Protein AF-A0A4Q3BNH8-F1 (afdb_monomer_lite)

Foldseek 3Di:
DADEAAEDEWDAADCVQVVVCVVPPVVRHGDACVVCVVVCPGHAYEYEFPGQDVVSVVVVLVRCVVDVRHQAYAEHDPPPDPCVVVVCVVCVVVVRHPYYDDDD

Sequence (104 aa):
MTIIDSHVHFWKYNAMRDAWMNPMPVLKKDYLPYELQDIITKGGCVAIQADQSEEETIFLLQLAGTFSFIKGIVGWVDLRADNIEERLAYYSGQKIIKGWRHIV

Radius of gyration: 14.37 Å; chains: 1; bounding box: 37×38×35 Å

pLDDT: mean 93.9, std 6.05, range [65.5, 98.75]

Secondary structure (DSSP, 8-state):
--EEEEEE--B---TTTTGGGTT-GGGSS-B-THHHHTT-SSEEEEEE-SSSSHHHHHHHHHHHHH-TTEEEEEE---TTSTTHHHHHHHHTT-TTEEEE----

Structure (mmCIF, N/CA/C/O backbone):
data_AF-A0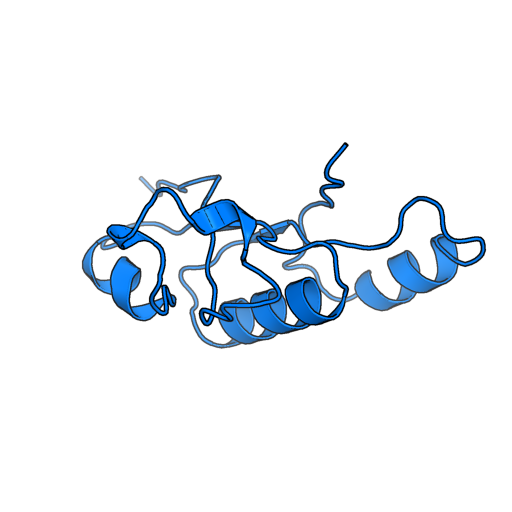A4Q3BNH8-F1
#
_entry.id   AF-A0A4Q3BNH8-F1
#
loop_
_atom_site.group_PDB
_atom_site.id
_atom_site.type_symbol
_atom_site.label_atom_id
_atom_site.label_alt_id
_atom_site.label_comp_id
_atom_site.label_asym_id
_atom_site.label_entity_id
_atom_site.label_seq_id
_atom_site.pdbx_PDB_ins_code
_atom_site.Cartn_x
_atom_site.Cartn_y
_atom_site.Cartn_z
_atom_site.occupancy
_atom_site.B_iso_or_equiv
_atom_site.auth_seq_id
_atom_site.auth_comp_id
_atom_site.auth_asym_id
_atom_site.auth_atom_id
_atom_site.pdbx_PDB_model_num
ATOM 1 N N . MET A 1 1 ? -22.199 0.953 11.372 1.00 65.50 1 MET A N 1
ATOM 2 C CA . MET A 1 1 ? -21.856 0.937 9.937 1.00 65.50 1 MET A CA 1
ATOM 3 C C . MET A 1 1 ? -20.345 1.005 9.830 1.00 65.50 1 MET A C 1
ATOM 5 O O . MET A 1 1 ? -19.756 1.815 10.536 1.00 65.50 1 MET A O 1
ATOM 9 N N . THR A 1 2 ? -19.730 0.126 9.046 1.00 85.88 2 THR A N 1
ATOM 10 C CA . THR A 1 2 ? -18.278 0.136 8.810 1.00 85.88 2 THR A CA 1
ATOM 11 C C . THR A 1 2 ? -18.009 1.007 7.590 1.00 85.88 2 THR A C 1
ATOM 13 O O . THR A 1 2 ? -18.588 0.747 6.540 1.00 85.88 2 THR A O 1
ATOM 16 N N . ILE A 1 3 ? -17.176 2.038 7.733 1.00 92.50 3 ILE A N 1
ATOM 17 C CA . ILE A 1 3 ? -16.774 2.929 6.636 1.00 92.50 3 ILE A CA 1
ATOM 18 C C . ILE A 1 3 ? -15.335 2.580 6.255 1.00 92.50 3 ILE A C 1
ATOM 20 O O . ILE A 1 3 ? -14.503 2.365 7.138 1.00 92.50 3 ILE A O 1
ATOM 24 N N . ILE A 1 4 ? -15.058 2.479 4.956 1.00 95.31 4 ILE A N 1
ATOM 25 C CA . ILE A 1 4 ? -13.716 2.225 4.430 1.00 95.31 4 ILE A CA 1
ATOM 26 C C . ILE A 1 4 ? -13.281 3.437 3.617 1.00 95.31 4 ILE A C 1
ATOM 28 O O . ILE A 1 4 ? -13.946 3.780 2.642 1.00 95.31 4 ILE A O 1
ATOM 32 N N . ASP A 1 5 ? -12.165 4.051 4.004 1.00 95.94 5 ASP A N 1
ATOM 33 C CA . ASP A 1 5 ? -11.452 4.978 3.128 1.00 95.94 5 ASP A CA 1
ATOM 34 C C . ASP A 1 5 ? -10.729 4.161 2.052 1.00 95.94 5 ASP A C 1
ATOM 36 O O . ASP A 1 5 ? -9.807 3.395 2.337 1.00 95.94 5 ASP A O 1
ATOM 40 N N . SER A 1 6 ? -11.190 4.255 0.811 1.00 96.88 6 SER A N 1
ATOM 41 C CA . SER A 1 6 ? -10.690 3.416 -0.274 1.00 96.88 6 SER A CA 1
ATOM 42 C C . SER A 1 6 ? -9.331 3.849 -0.822 1.00 96.88 6 SER A C 1
ATOM 44 O O . SER A 1 6 ? -8.811 3.149 -1.691 1.00 96.88 6 SER A O 1
ATOM 46 N N . HIS A 1 7 ? -8.768 4.984 -0.387 1.00 97.62 7 HIS A N 1
ATOM 47 C CA . HIS A 1 7 ? -7.544 5.514 -0.987 1.00 97.62 7 HIS A CA 1
ATOM 48 C C . HIS A 1 7 ? -6.689 6.294 0.016 1.00 97.62 7 HIS A C 1
ATOM 50 O O . HIS A 1 7 ? -6.787 7.512 0.135 1.00 97.62 7 HIS A O 1
ATOM 56 N N . VAL A 1 8 ? -5.759 5.593 0.663 1.00 97.06 8 VAL A N 1
ATOM 57 C CA . VAL A 1 8 ? -4.768 6.189 1.572 1.00 97.06 8 VAL A CA 1
ATOM 58 C C . VAL A 1 8 ? -3.356 5.833 1.117 1.00 97.06 8 VAL A C 1
ATOM 60 O O . VAL A 1 8 ? -3.113 4.724 0.654 1.00 97.06 8 VAL A O 1
ATOM 63 N N . HIS A 1 9 ? -2.410 6.754 1.275 1.00 96.88 9 HIS A N 1
ATOM 64 C CA . HIS A 1 9 ? -0.987 6.524 1.030 1.00 96.88 9 HIS A CA 1
ATOM 65 C C . HIS A 1 9 ? -0.206 6.588 2.348 1.00 96.88 9 HIS A C 1
ATOM 67 O O . HIS A 1 9 ? -0.540 7.384 3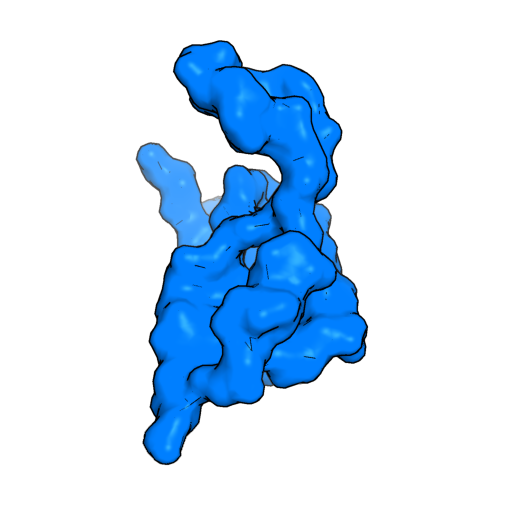.225 1.00 96.88 9 HIS A O 1
ATOM 73 N N . PHE A 1 10 ? 0.851 5.784 2.462 1.00 97.19 10 PHE A N 1
ATOM 74 C CA . PHE A 1 10 ? 1.825 5.846 3.552 1.00 97.19 10 PHE A CA 1
ATOM 75 C C . PHE A 1 10 ? 3.224 5.899 2.956 1.00 97.19 10 PHE A C 1
ATOM 77 O O . PHE A 1 10 ? 3.469 5.279 1.927 1.00 97.19 10 PHE A O 1
ATOM 84 N N . TRP A 1 11 ? 4.146 6.609 3.596 1.00 96.81 11 TRP A N 1
ATOM 85 C CA . TRP A 1 11 ? 5.536 6.659 3.159 1.00 96.81 11 TRP A CA 1
ATOM 86 C C . TRP A 1 11 ? 6.469 7.030 4.308 1.00 96.81 11 TRP A C 1
ATOM 88 O O . TRP A 1 11 ? 6.110 7.767 5.228 1.00 96.81 11 TRP A O 1
ATOM 98 N N . LYS A 1 12 ? 7.706 6.540 4.215 1.00 94.94 12 LYS A N 1
ATOM 99 C CA . LYS A 1 12 ? 8.861 7.142 4.889 1.00 94.94 12 LYS A CA 1
ATOM 100 C C . LYS A 1 12 ? 9.537 8.065 3.897 1.00 94.94 12 LYS A C 1
ATOM 102 O O . LYS A 1 12 ? 9.932 7.589 2.832 1.00 94.94 12 LYS A O 1
ATOM 107 N N . TYR A 1 13 ? 9.611 9.352 4.198 1.00 94.19 13 TYR A N 1
ATOM 108 C CA . TYR A 1 13 ? 10.041 10.354 3.235 1.00 94.19 13 TYR A CA 1
ATOM 109 C C . TYR A 1 13 ? 11.501 10.144 2.828 1.00 94.19 13 TYR A C 1
ATOM 111 O O . TYR A 1 13 ? 12.398 10.015 3.663 1.00 94.19 13 TYR A O 1
ATOM 119 N N . ASN A 1 14 ? 11.742 10.145 1.521 1.00 93.44 14 ASN A N 1
ATOM 120 C CA . ASN A 1 14 ? 13.067 10.096 0.931 1.00 93.44 14 ASN A CA 1
ATOM 121 C C . ASN A 1 14 ? 13.176 11.195 -0.128 1.00 93.44 14 ASN A C 1
ATOM 123 O O . ASN A 1 14 ? 12.515 11.141 -1.158 1.00 93.44 14 ASN A O 1
ATOM 127 N N . ALA A 1 15 ? 14.054 12.174 0.094 1.00 88.75 15 ALA A N 1
ATOM 128 C CA . ALA A 1 15 ? 14.154 13.350 -0.771 1.00 88.75 15 ALA A CA 1
ATOM 129 C C . ALA A 1 15 ? 14.522 13.043 -2.238 1.00 88.75 15 ALA A C 1
ATOM 131 O O . ALA A 1 15 ? 14.209 13.849 -3.111 1.00 88.75 15 ALA A O 1
ATOM 132 N N . MET A 1 16 ? 15.186 11.912 -2.516 1.00 87.62 16 MET A N 1
ATOM 133 C CA . MET A 1 16 ? 15.535 11.505 -3.881 1.00 87.62 16 MET A CA 1
ATOM 134 C C . MET A 1 16 ? 14.381 10.771 -4.566 1.00 87.62 16 MET A C 1
ATOM 136 O O . MET A 1 16 ? 14.003 11.143 -5.674 1.00 87.62 16 MET A O 1
ATOM 140 N N . ARG A 1 17 ? 13.806 9.755 -3.908 1.00 87.56 17 ARG A N 1
ATOM 141 C CA . ARG A 1 17 ? 12.664 8.988 -4.438 1.00 87.56 17 ARG A CA 1
ATOM 142 C C . ARG A 1 17 ? 11.420 9.870 -4.587 1.00 87.56 17 ARG A C 1
ATOM 144 O O . ARG A 1 17 ? 10.739 9.831 -5.605 1.00 87.56 17 ARG A O 1
ATOM 151 N N . ASP A 1 18 ? 11.173 10.729 -3.602 1.00 86.81 18 ASP A N 1
ATOM 152 C CA . ASP A 1 18 ? 9.966 11.552 -3.496 1.00 86.81 18 ASP A CA 1
ATOM 153 C C . ASP A 1 18 ? 10.178 12.968 -4.055 1.00 86.81 18 ASP A C 1
ATOM 155 O O . ASP A 1 18 ? 9.535 13.929 -3.627 1.00 86.81 18 ASP A O 1
ATOM 159 N N . ALA A 1 19 ? 11.083 13.125 -5.029 1.00 84.06 19 ALA A N 1
ATOM 160 C CA . ALA A 1 19 ? 11.418 14.423 -5.619 1.00 84.06 19 ALA A CA 1
ATOM 161 C C . ALA A 1 19 ? 10.192 15.161 -6.200 1.00 84.06 19 ALA A C 1
ATOM 163 O O . ALA A 1 19 ? 10.174 16.393 -6.255 1.00 84.06 19 ALA A O 1
ATOM 164 N N . TRP A 1 20 ? 9.133 14.432 -6.568 1.00 80.81 20 TRP A N 1
ATOM 165 C CA . TRP A 1 20 ? 7.846 14.980 -7.010 1.00 80.81 20 TRP A CA 1
ATOM 166 C C . TRP A 1 20 ? 7.116 15.798 -5.925 1.00 80.81 20 TRP A C 1
ATOM 168 O O . TRP A 1 20 ? 6.320 16.678 -6.252 1.00 80.81 20 TRP A O 1
ATOM 178 N N . MET A 1 21 ? 7.418 15.585 -4.638 1.00 85.75 21 MET A N 1
ATOM 179 C CA . MET A 1 21 ? 6.851 16.342 -3.512 1.00 85.75 21 MET A CA 1
ATOM 180 C C . MET A 1 21 ? 7.476 17.736 -3.348 1.00 85.75 21 MET A C 1
ATOM 182 O O . MET A 1 21 ? 7.148 18.461 -2.404 1.00 85.75 21 MET A O 1
ATOM 186 N N . ASN A 1 22 ? 8.395 18.144 -4.233 1.00 79.69 22 ASN A N 1
ATOM 187 C CA . ASN A 1 22 ? 9.152 19.380 -4.060 1.00 79.69 22 ASN A CA 1
ATOM 188 C C . ASN A 1 22 ? 8.319 20.653 -3.816 1.00 79.69 22 ASN A C 1
ATOM 190 O O . ASN A 1 22 ? 8.706 21.402 -2.910 1.00 79.69 22 ASN A O 1
ATOM 194 N N . PRO A 1 23 ? 7.191 20.897 -4.515 1.00 87.06 23 PRO A N 1
ATOM 195 C CA . PRO A 1 23 ? 6.365 22.077 -4.266 1.00 87.06 23 PRO A CA 1
ATOM 196 C C . PRO A 1 23 ? 5.455 21.955 -3.029 1.00 87.06 23 PRO A C 1
ATOM 198 O O . PRO A 1 23 ? 4.716 22.889 -2.736 1.00 87.06 23 PRO A O 1
ATOM 201 N N . MET A 1 24 ? 5.484 20.836 -2.290 1.00 90.81 24 MET A N 1
ATOM 202 C CA . MET A 1 24 ? 4.536 20.524 -1.210 1.00 90.81 24 MET A CA 1
ATOM 203 C C . MET A 1 24 ? 5.255 20.214 0.118 1.00 90.81 24 MET A C 1
ATOM 205 O O . MET A 1 24 ? 5.364 19.050 0.506 1.00 90.81 24 MET A O 1
ATOM 209 N N . PRO A 1 25 ? 5.731 21.233 0.865 1.00 88.81 25 PRO A N 1
ATOM 210 C CA . PRO A 1 25 ? 6.504 21.037 2.097 1.00 88.81 25 PRO A CA 1
ATOM 211 C C . PRO A 1 25 ? 5.814 20.165 3.152 1.00 88.81 25 PRO A C 1
ATOM 213 O O . PRO A 1 25 ? 6.483 19.409 3.848 1.00 88.81 25 PRO A O 1
ATOM 216 N N . VAL A 1 26 ? 4.481 20.226 3.241 1.00 93.62 26 VAL A N 1
ATOM 217 C CA . VAL A 1 26 ? 3.690 19.439 4.201 1.00 93.62 26 VAL A CA 1
ATOM 218 C C . VAL A 1 26 ? 3.836 17.925 4.004 1.00 93.62 26 VAL A C 1
ATOM 220 O O . VAL A 1 26 ? 3.682 17.171 4.961 1.00 93.62 26 VAL A O 1
ATOM 223 N N . LEU A 1 27 ? 4.165 17.474 2.788 1.00 92.75 27 LEU A N 1
ATOM 224 C CA . LEU A 1 27 ? 4.325 16.057 2.455 1.00 92.75 27 LEU A CA 1
ATOM 225 C C . LEU A 1 27 ? 5.745 15.532 2.728 1.00 92.75 27 LEU A C 1
ATOM 227 O O . LEU A 1 27 ? 5.944 14.321 2.781 1.00 92.75 27 LEU A O 1
ATOM 231 N N . LYS A 1 28 ? 6.724 16.421 2.959 1.00 92.81 28 LYS A N 1
ATOM 232 C CA . LYS A 1 28 ? 8.154 16.091 3.128 1.00 92.81 28 LYS A CA 1
ATOM 233 C C . LYS A 1 28 ? 8.502 15.567 4.528 1.00 92.81 28 LYS A C 1
ATOM 235 O O . LYS A 1 28 ? 9.452 16.026 5.160 1.00 92.81 28 LYS A O 1
ATOM 240 N N . LYS A 1 29 ? 7.700 14.637 5.035 1.00 94.19 29 LYS A N 1
ATOM 241 C CA . LYS A 1 29 ? 7.901 13.928 6.303 1.00 94.19 29 LYS A CA 1
ATOM 242 C C . LYS A 1 29 ? 7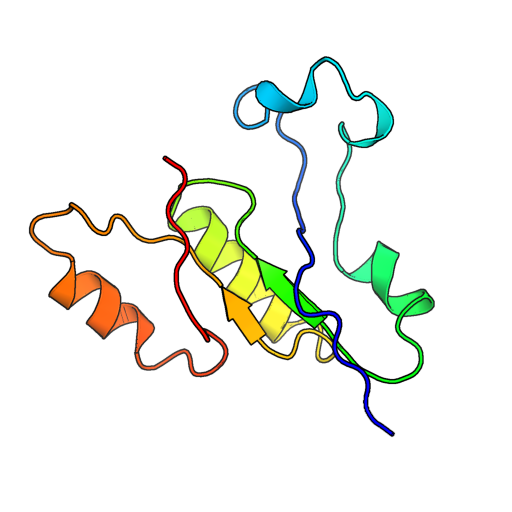.285 12.539 6.210 1.00 94.19 29 LYS A C 1
ATOM 244 O O . LYS A 1 29 ? 6.551 12.253 5.267 1.00 94.19 29 LYS A O 1
ATOM 249 N N . ASP A 1 30 ? 7.557 11.705 7.199 1.00 95.94 30 ASP A N 1
ATOM 250 C CA . ASP A 1 30 ? 6.940 10.389 7.294 1.00 95.94 30 ASP A CA 1
ATOM 251 C C . ASP A 1 30 ? 5.438 10.525 7.562 1.00 95.94 30 ASP A C 1
ATOM 253 O O . ASP A 1 30 ? 5.015 11.250 8.467 1.00 95.94 30 ASP A O 1
ATOM 257 N N . TYR A 1 31 ? 4.647 9.796 6.781 1.00 95.81 31 TYR A N 1
ATOM 258 C CA . TYR A 1 31 ? 3.228 9.577 7.026 1.00 95.81 31 TYR A CA 1
ATOM 259 C C . TYR A 1 31 ? 3.008 8.078 7.146 1.00 95.81 31 TYR A C 1
ATOM 261 O O . TYR A 1 31 ? 3.088 7.328 6.173 1.00 95.81 31 TYR A O 1
ATOM 269 N N . LEU A 1 32 ? 2.762 7.637 8.373 1.00 96.38 32 LEU A N 1
ATOM 270 C CA . LEU A 1 32 ? 2.655 6.234 8.744 1.00 96.38 32 LEU A CA 1
ATOM 271 C C . LEU A 1 32 ? 1.301 5.974 9.419 1.00 96.38 32 LEU A C 1
ATOM 273 O O . LEU A 1 32 ? 0.647 6.920 9.858 1.00 96.38 32 LEU A O 1
ATOM 277 N N . PRO A 1 33 ? 0.865 4.706 9.533 1.00 96.19 33 PRO A N 1
ATOM 278 C CA . PRO A 1 33 ? -0.478 4.374 10.012 1.00 96.19 33 PRO A CA 1
ATOM 279 C C . PRO A 1 33 ? -0.873 4.977 11.366 1.00 96.19 33 PRO A C 1
ATOM 281 O O . PRO A 1 33 ? -2.050 5.263 11.569 1.00 96.19 33 PRO A O 1
ATOM 284 N N . TYR A 1 34 ? 0.076 5.221 12.273 1.00 93.06 34 TYR A N 1
ATOM 285 C CA . TYR A 1 34 ? -0.216 5.841 13.570 1.00 93.06 34 TYR A CA 1
ATOM 286 C C . TYR A 1 34 ? -0.773 7.270 13.447 1.00 93.06 34 TYR A C 1
ATOM 288 O O . TYR A 1 34 ? -1.604 7.649 14.261 1.00 93.06 34 TYR A O 1
ATOM 296 N N . GLU A 1 35 ? -0.415 8.028 12.401 1.00 91.12 35 GLU A N 1
ATOM 297 C CA . GLU A 1 35 ? -0.969 9.372 12.150 1.00 91.12 35 GLU A CA 1
ATOM 298 C C . GLU A 1 35 ? -2.472 9.318 11.814 1.00 91.12 35 GLU A C 1
ATOM 300 O O . GLU A 1 35 ? -3.193 10.299 11.976 1.00 91.12 35 GLU A O 1
ATOM 305 N N . LEU A 1 36 ? -2.949 8.171 11.318 1.00 89.62 36 LEU A N 1
ATOM 306 C CA . LEU A 1 36 ? -4.334 7.961 10.892 1.00 89.62 36 LEU A CA 1
ATOM 307 C C . LEU A 1 36 ? -5.151 7.161 11.914 1.00 89.62 36 LEU A C 1
ATOM 309 O O . LEU A 1 36 ? -6.381 7.216 11.903 1.00 89.62 36 LEU A O 1
ATOM 313 N N . GLN A 1 37 ? -4.479 6.412 12.789 1.00 85.56 37 GLN A N 1
ATOM 314 C CA . GLN A 1 37 ? -5.103 5.503 13.748 1.00 85.56 37 GLN A CA 1
ATOM 315 C C . GLN A 1 37 ? -6.081 6.227 14.682 1.00 85.56 37 GLN A C 1
ATOM 317 O O . GLN A 1 37 ? -7.166 5.710 14.940 1.00 85.56 37 GLN A O 1
ATOM 322 N N . ASP A 1 38 ? -5.738 7.440 15.115 1.00 83.25 38 ASP A N 1
ATOM 323 C CA . ASP A 1 38 ? -6.595 8.250 15.990 1.00 83.25 38 ASP A CA 1
ATOM 324 C C . ASP A 1 38 ? -7.796 8.861 15.246 1.00 83.25 38 ASP A C 1
ATOM 326 O O . ASP A 1 38 ? -8.817 9.191 15.850 1.00 83.25 38 ASP A O 1
ATOM 330 N N . ILE A 1 39 ? -7.703 8.977 13.918 1.00 85.12 39 ILE A N 1
ATOM 331 C CA . ILE A 1 39 ? -8.756 9.525 13.054 1.00 85.12 39 ILE A CA 1
ATOM 332 C C . ILE A 1 39 ? -9.761 8.421 12.685 1.00 85.12 39 ILE A C 1
ATOM 334 O O . ILE A 1 39 ? -10.979 8.635 12.716 1.00 85.12 39 ILE A O 1
ATOM 338 N N . ILE A 1 40 ? -9.276 7.210 12.385 1.00 83.81 40 ILE A N 1
ATOM 339 C CA . ILE A 1 40 ? -10.114 6.047 12.055 1.00 83.81 40 ILE A CA 1
ATOM 340 C C . ILE A 1 40 ? -10.600 5.379 13.346 1.00 83.81 40 ILE A C 1
ATOM 342 O O . ILE A 1 40 ? -10.136 4.325 13.769 1.00 83.81 40 ILE A O 1
ATOM 346 N N . THR A 1 41 ? -11.610 5.986 13.964 1.00 76.94 41 THR A N 1
ATOM 347 C CA . THR A 1 41 ? -12.230 5.456 15.192 1.00 76.94 41 THR A CA 1
ATOM 348 C C . THR A 1 41 ? -13.187 4.287 14.931 1.00 76.94 41 THR A C 1
ATOM 350 O O . THR A 1 41 ? -13.373 3.422 15.788 1.00 76.94 41 THR A O 1
ATOM 353 N N . LYS A 1 42 ? -13.817 4.239 13.747 1.00 83.06 42 LYS A N 1
ATOM 354 C CA . LYS A 1 42 ? -14.748 3.178 13.324 1.00 83.06 42 LYS A CA 1
ATOM 355 C C . LYS A 1 42 ? -14.596 2.905 11.828 1.00 83.06 42 LYS A C 1
ATOM 357 O O . LYS A 1 42 ? -15.190 3.608 11.016 1.00 83.06 42 LYS A O 1
ATOM 362 N N . GLY A 1 43 ? -13.844 1.869 11.457 1.00 91.31 43 GLY A N 1
ATOM 363 C CA . GLY A 1 43 ? -13.682 1.505 10.051 1.00 91.31 43 GLY A CA 1
ATOM 364 C C . GLY A 1 43 ? -12.306 0.964 9.698 1.00 91.31 43 GLY A C 1
ATOM 365 O O . GLY A 1 43 ? -11.721 0.170 10.438 1.00 91.31 43 GLY A O 1
ATOM 366 N N . GLY A 1 44 ? -11.827 1.378 8.533 1.00 95.62 44 GLY A N 1
ATOM 367 C CA . GLY A 1 44 ? -10.505 1.045 8.035 1.00 95.62 44 GLY A CA 1
ATOM 368 C C . GLY A 1 44 ? -10.176 1.781 6.746 1.00 95.62 44 GLY A C 1
ATOM 369 O O . GLY A 1 44 ? -10.955 2.616 6.288 1.00 95.62 44 GLY A O 1
ATOM 370 N N . CYS A 1 45 ? -9.042 1.443 6.148 1.00 97.00 45 CYS A N 1
ATOM 371 C CA . CYS A 1 45 ? -8.643 1.991 4.860 1.00 97.00 45 CYS A CA 1
ATOM 372 C C . CYS A 1 45 ? -8.087 0.929 3.909 1.00 97.00 45 CYS A C 1
ATOM 374 O O . CYS A 1 45 ? -7.786 -0.201 4.310 1.00 97.00 45 CYS A O 1
ATOM 376 N N . VAL A 1 46 ? -7.946 1.313 2.645 1.00 98.38 46 VAL A N 1
ATOM 377 C CA . VAL A 1 46 ? -7.136 0.612 1.651 1.00 98.38 46 VAL A CA 1
ATOM 378 C C . VAL A 1 46 ? -5.875 1.436 1.400 1.00 98.38 46 VAL A C 1
ATOM 380 O O . VAL A 1 46 ? -5.960 2.597 0.997 1.00 98.38 46 VAL A O 1
ATOM 383 N N . ALA A 1 47 ? -4.710 0.837 1.647 1.00 98.44 47 ALA A N 1
ATOM 384 C CA . ALA A 1 47 ? -3.424 1.486 1.412 1.00 98.44 47 ALA A CA 1
ATOM 385 C C . ALA A 1 47 ? -2.981 1.284 -0.044 1.00 98.44 47 ALA A C 1
ATOM 387 O O . ALA A 1 47 ? -2.917 0.158 -0.530 1.00 98.44 47 ALA A O 1
ATOM 388 N N . ILE A 1 48 ? -2.681 2.363 -0.751 1.00 98.50 48 ILE A N 1
ATOM 389 C CA . ILE A 1 48 ? -2.308 2.365 -2.165 1.00 98.50 48 ILE A CA 1
ATOM 390 C C . ILE A 1 48 ? -0.823 2.712 -2.271 1.00 98.50 48 ILE A C 1
ATOM 392 O O . ILE A 1 48 ? -0.369 3.614 -1.564 1.00 98.50 48 ILE A O 1
ATOM 396 N N . GLN A 1 49 ? -0.086 2.054 -3.173 1.00 97.12 49 GLN A N 1
ATOM 397 C CA . GLN A 1 49 ? 1.324 2.362 -3.455 1.00 97.12 49 GLN A CA 1
ATOM 398 C C . GLN A 1 49 ? 1.557 3.875 -3.582 1.00 97.12 49 GLN A C 1
ATOM 400 O O . GLN A 1 49 ? 0.736 4.574 -4.190 1.00 97.12 49 GLN A O 1
ATOM 405 N N . ALA A 1 50 ? 2.670 4.389 -3.069 1.00 95.06 50 ALA A N 1
ATOM 406 C CA . ALA A 1 50 ? 3.151 5.759 -3.287 1.00 95.06 50 ALA A CA 1
ATOM 407 C C . ALA A 1 50 ? 4.383 5.820 -4.214 1.00 95.06 50 ALA A C 1
ATOM 409 O O . ALA A 1 50 ? 4.698 6.886 -4.736 1.00 95.06 50 ALA A O 1
ATOM 410 N N . ASP A 1 51 ? 5.018 4.675 -4.466 1.00 92.88 51 ASP A N 1
ATOM 411 C CA . ASP A 1 51 ? 6.213 4.502 -5.296 1.00 92.88 51 ASP A CA 1
ATOM 412 C C . ASP A 1 51 ? 6.049 3.322 -6.275 1.00 92.88 51 ASP A C 1
ATOM 414 O O . ASP A 1 51 ? 5.194 2.457 -6.073 1.00 92.88 51 ASP A O 1
ATOM 418 N N . GLN A 1 52 ? 6.845 3.309 -7.349 1.00 93.56 52 GLN A N 1
ATOM 419 C CA . GLN A 1 52 ? 6.798 2.309 -8.424 1.00 93.56 52 GLN A CA 1
ATOM 420 C C . GLN A 1 52 ? 7.831 1.197 -8.217 1.00 93.56 52 GLN A C 1
ATOM 422 O O . GLN A 1 52 ? 8.724 0.998 -9.042 1.00 93.56 52 GLN A O 1
ATOM 427 N N . SER A 1 53 ? 7.734 0.506 -7.085 1.00 95.25 53 SER A N 1
ATOM 428 C CA . SER A 1 53 ? 8.683 -0.531 -6.691 1.00 95.25 53 SER A CA 1
ATOM 429 C C . SER A 1 53 ? 7.989 -1.684 -5.968 1.00 95.25 53 SER A C 1
ATOM 431 O O . SER A 1 53 ? 6.927 -1.520 -5.362 1.00 95.25 53 SER A O 1
ATOM 433 N N . GLU A 1 54 ? 8.571 -2.882 -6.020 1.00 97.06 54 GLU A N 1
ATOM 434 C CA . GLU A 1 54 ? 8.061 -3.999 -5.217 1.00 97.06 54 GLU A CA 1
ATOM 435 C C . GLU A 1 54 ? 8.372 -3.806 -3.724 1.00 97.06 54 GLU A C 1
ATOM 437 O O . GLU A 1 54 ? 7.632 -4.292 -2.864 1.00 97.06 54 GLU A O 1
ATOM 442 N N . GLU A 1 55 ? 9.411 -3.032 -3.404 1.00 97.19 55 GLU A N 1
ATOM 443 C CA . GLU A 1 55 ? 9.725 -2.572 -2.055 1.00 97.19 55 GLU A CA 1
ATOM 444 C C . GLU A 1 55 ? 8.542 -1.823 -1.428 1.00 97.19 55 GLU A C 1
ATOM 446 O O . GLU A 1 55 ? 8.239 -2.039 -0.253 1.00 97.19 55 GLU A O 1
ATOM 451 N N . GLU A 1 56 ? 7.822 -1.013 -2.209 1.00 97.31 56 GLU A N 1
ATOM 452 C CA . GLU A 1 56 ? 6.592 -0.349 -1.769 1.00 97.31 56 GLU A CA 1
ATOM 453 C C . GLU A 1 56 ? 5.477 -1.360 -1.457 1.00 97.31 56 GLU A C 1
ATOM 455 O O . GLU A 1 56 ? 4.827 -1.277 -0.413 1.00 97.31 56 GLU A O 1
ATOM 460 N N . THR A 1 57 ? 5.283 -2.380 -2.300 1.00 98.38 57 THR A N 1
ATOM 461 C CA . THR A 1 57 ? 4.321 -3.464 -2.021 1.00 98.38 57 THR A CA 1
ATOM 462 C C . THR A 1 57 ? 4.664 -4.198 -0.727 1.00 98.38 57 THR A C 1
ATOM 464 O O . THR A 1 57 ? 3.783 -4.449 0.100 1.00 98.38 57 THR A O 1
ATOM 467 N N . ILE A 1 58 ? 5.942 -4.524 -0.521 1.00 98.25 58 ILE A N 1
ATOM 468 C CA . ILE A 1 58 ? 6.432 -5.191 0.692 1.00 98.25 58 ILE A CA 1
ATOM 469 C C . ILE A 1 58 ? 6.217 -4.299 1.920 1.00 98.25 58 ILE A C 1
ATOM 471 O O . ILE A 1 58 ? 5.752 -4.781 2.956 1.00 98.25 58 ILE A O 1
ATOM 475 N N . PHE A 1 59 ? 6.496 -3.002 1.803 1.00 98.38 59 PHE A N 1
ATOM 476 C CA . PHE A 1 59 ? 6.259 -2.029 2.863 1.00 98.38 59 PHE A CA 1
ATOM 477 C C . PHE A 1 59 ? 4.777 -1.972 3.262 1.00 98.38 59 PHE A C 1
ATOM 479 O O . PHE A 1 59 ? 4.452 -2.115 4.443 1.00 98.38 59 PHE A O 1
ATOM 486 N N . LEU A 1 60 ? 3.857 -1.862 2.298 1.00 98.62 60 LEU A N 1
ATOM 487 C CA . LEU A 1 60 ? 2.419 -1.851 2.584 1.00 98.62 60 LEU A CA 1
ATOM 488 C C . LEU A 1 60 ? 1.920 -3.174 3.185 1.00 98.62 60 LEU A C 1
ATOM 490 O O . LEU A 1 60 ? 1.064 -3.153 4.073 1.00 98.62 60 LEU A O 1
ATOM 494 N N . LEU A 1 61 ? 2.471 -4.320 2.765 1.00 98.62 61 LEU A N 1
ATOM 495 C CA . LEU A 1 61 ? 2.181 -5.623 3.380 1.00 98.62 61 LEU A CA 1
ATOM 496 C C . LEU A 1 61 ? 2.589 -5.657 4.859 1.00 98.62 61 LEU A C 1
ATOM 498 O O . LEU A 1 61 ? 1.809 -6.105 5.701 1.00 98.62 61 LEU A O 1
ATOM 502 N N . GLN A 1 62 ? 3.783 -5.157 5.187 1.00 98.38 62 GLN A N 1
ATOM 503 C CA . GLN A 1 62 ? 4.269 -5.080 6.570 1.00 98.38 62 GLN A CA 1
ATOM 504 C C . GLN A 1 62 ? 3.388 -4.166 7.431 1.00 98.38 62 GLN A C 1
ATOM 506 O O . GLN A 1 62 ? 3.044 -4.523 8.564 1.00 98.38 62 GLN A O 1
ATOM 511 N N . LEU A 1 63 ? 2.969 -3.017 6.887 1.00 98.25 63 LEU A N 1
ATOM 512 C CA . LEU A 1 63 ? 2.033 -2.128 7.571 1.00 98.25 63 LEU A CA 1
ATOM 513 C C . LEU A 1 63 ? 0.692 -2.823 7.811 1.00 98.25 63 LEU A C 1
ATOM 515 O O . LEU A 1 63 ? 0.200 -2.812 8.936 1.00 98.25 63 LEU A O 1
ATOM 519 N N . ALA A 1 64 ? 0.122 -3.483 6.803 1.00 98.00 64 ALA A N 1
ATOM 520 C CA . ALA A 1 64 ? -1.161 -4.168 6.948 1.00 98.00 64 ALA A CA 1
ATOM 521 C C . ALA A 1 64 ? -1.108 -5.359 7.923 1.00 98.00 64 ALA A C 1
ATOM 523 O O . ALA A 1 64 ? -2.093 -5.640 8.603 1.00 98.00 64 ALA A O 1
ATOM 524 N N 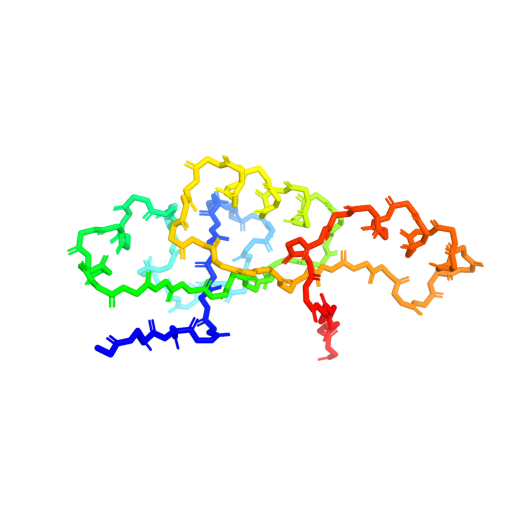. GLY A 1 65 ? 0.045 -6.028 8.041 1.00 97.62 65 GLY A N 1
ATOM 525 C CA . GLY A 1 65 ? 0.280 -7.058 9.059 1.00 97.62 65 GLY A CA 1
ATOM 526 C C . GLY A 1 65 ? 0.355 -6.510 10.490 1.00 97.62 65 GLY A C 1
ATOM 527 O O . GLY A 1 65 ? 0.077 -7.239 11.439 1.00 97.62 65 GLY A O 1
ATOM 528 N N . THR A 1 66 ? 0.693 -5.227 10.647 1.00 97.25 66 THR A N 1
ATOM 529 C CA . THR A 1 66 ? 0.843 -4.561 11.952 1.00 97.25 66 THR A CA 1
ATOM 530 C C . THR A 1 66 ? -0.423 -3.802 12.366 1.00 97.25 66 THR A C 1
ATOM 532 O O . THR A 1 66 ? -0.823 -3.828 13.529 1.00 97.25 66 THR A O 1
ATOM 535 N N . PHE A 1 67 ? -1.082 -3.134 11.418 1.00 96.38 67 PHE A N 1
ATOM 536 C CA . PHE A 1 67 ? -2.194 -2.220 11.666 1.00 96.38 67 PHE A CA 1
ATOM 537 C C . PHE A 1 67 ? -3.500 -2.792 11.119 1.00 96.38 67 PHE A C 1
ATOM 539 O O . PHE A 1 67 ? -3.831 -2.651 9.944 1.00 96.38 67 PHE A O 1
ATOM 546 N N . SER A 1 68 ? -4.295 -3.388 12.009 1.00 94.88 68 SER A N 1
ATOM 547 C CA . SER A 1 68 ? -5.528 -4.103 11.645 1.00 94.88 68 SER A CA 1
ATOM 548 C C . SER A 1 68 ? -6.613 -3.243 10.983 1.00 94.88 68 SER A C 1
ATOM 550 O O . SER A 1 68 ? -7.558 -3.796 10.413 1.00 94.88 68 SER A O 1
ATOM 552 N N . PHE A 1 69 ? -6.524 -1.909 11.051 1.00 95.62 69 PHE A N 1
ATOM 553 C CA . PHE A 1 69 ? -7.447 -1.010 10.354 1.00 95.62 69 PHE A CA 1
ATOM 554 C C . PHE A 1 69 ? -7.157 -0.916 8.847 1.00 95.62 69 PHE A C 1
ATOM 556 O O . PHE A 1 69 ? -8.036 -0.505 8.094 1.00 95.62 69 PHE A O 1
ATOM 563 N N . ILE A 1 70 ? -5.985 -1.348 8.377 1.00 97.44 70 ILE A N 1
ATOM 564 C CA . ILE A 1 70 ? -5.709 -1.495 6.947 1.00 97.44 70 ILE A CA 1
ATOM 565 C C . ILE A 1 70 ? -6.413 -2.772 6.471 1.00 97.44 70 ILE A C 1
ATOM 567 O O . ILE A 1 70 ? -6.055 -3.885 6.853 1.00 97.44 70 ILE A O 1
ATOM 571 N N . LYS A 1 71 ? -7.474 -2.617 5.675 1.00 97.31 71 LYS A N 1
ATOM 572 C CA . LYS A 1 71 ? -8.355 -3.717 5.235 1.00 97.31 71 LYS A CA 1
ATOM 573 C C . LYS A 1 71 ? -8.024 -4.246 3.843 1.00 97.31 71 LYS A C 1
ATOM 575 O O . LYS A 1 71 ? -8.552 -5.281 3.435 1.00 97.31 71 LYS A O 1
ATOM 580 N N . GLY A 1 72 ? -7.150 -3.557 3.124 1.00 98.31 72 GLY A N 1
ATOM 581 C CA . GLY A 1 72 ? -6.637 -3.988 1.836 1.00 98.31 72 GLY A CA 1
ATOM 582 C C . GLY A 1 72 ? -5.443 -3.147 1.419 1.00 98.31 72 GLY A C 1
ATOM 583 O O . GLY A 1 72 ? -5.242 -2.053 1.947 1.00 98.31 72 GLY A O 1
ATOM 584 N N . ILE A 1 73 ? -4.679 -3.654 0.458 1.00 98.75 73 ILE A N 1
ATOM 585 C CA . ILE A 1 73 ? -3.642 -2.876 -0.211 1.00 98.75 73 ILE A CA 1
ATOM 586 C C . ILE A 1 73 ? -3.787 -2.949 -1.730 1.00 98.75 73 ILE A C 1
ATOM 588 O O . ILE A 1 73 ? -4.237 -3.963 -2.271 1.00 98.75 73 ILE A O 1
ATOM 592 N N . VAL A 1 74 ? -3.374 -1.888 -2.412 1.00 98.69 74 VAL A N 1
ATOM 593 C CA . VAL A 1 74 ? -3.119 -1.872 -3.854 1.00 98.69 74 VAL A CA 1
ATOM 594 C C . VAL A 1 74 ? -1.624 -1.664 -4.038 1.00 98.69 74 VAL A C 1
ATOM 596 O O . VAL A 1 74 ? -1.115 -0.572 -3.786 1.00 98.69 74 VAL A O 1
ATOM 599 N N . GLY A 1 75 ? -0.931 -2.736 -4.415 1.00 98.25 75 GLY A N 1
ATOM 600 C CA . GLY A 1 75 ? 0.519 -2.736 -4.575 1.00 98.25 75 GLY A CA 1
ATOM 601 C C . GLY A 1 75 ? 0.968 -2.226 -5.942 1.00 98.25 75 GLY A C 1
ATOM 602 O O . GLY A 1 75 ? 0.162 -1.837 -6.795 1.00 98.25 75 GLY A O 1
ATOM 603 N N . TRP A 1 76 ? 2.274 -2.301 -6.153 1.00 98.12 76 TRP A N 1
ATOM 604 C CA . TRP A 1 76 ? 2.937 -2.147 -7.437 1.00 98.12 76 TRP A CA 1
ATOM 605 C C . TRP A 1 76 ? 3.733 -3.413 -7.786 1.00 98.12 76 TRP A C 1
ATOM 607 O O . TRP A 1 76 ? 4.377 -4.030 -6.936 1.00 98.12 76 TRP A O 1
ATOM 617 N N . VAL A 1 77 ? 3.659 -3.796 -9.053 1.00 97.19 77 VAL A N 1
ATOM 618 C CA . VAL A 1 77 ? 4.502 -4.798 -9.708 1.00 97.19 77 VAL A CA 1
ATOM 619 C C . VAL A 1 77 ? 4.725 -4.300 -11.131 1.00 97.19 77 VAL A C 1
ATOM 621 O O . VAL A 1 77 ? 3.859 -3.600 -11.676 1.00 97.19 77 VAL A O 1
ATOM 624 N N . ASP A 1 78 ? 5.855 -4.641 -11.744 1.00 96.50 78 ASP A N 1
ATOM 625 C CA . ASP A 1 78 ? 6.084 -4.286 -13.140 1.00 96.50 78 ASP A CA 1
ATOM 626 C C . ASP A 1 78 ? 5.193 -5.135 -14.056 1.00 96.50 78 ASP A C 1
ATOM 628 O O . ASP A 1 78 ? 5.533 -6.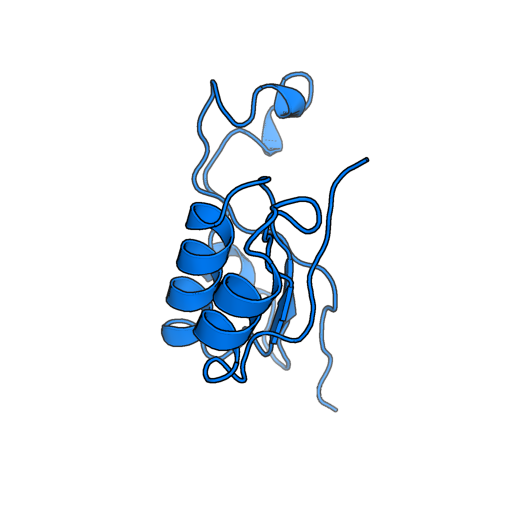249 -14.446 1.00 96.50 78 ASP A O 1
ATOM 632 N N . LEU A 1 79 ? 4.032 -4.584 -14.415 1.00 95.62 79 LEU A N 1
ATOM 633 C CA . LEU A 1 79 ? 3.074 -5.211 -15.329 1.00 95.62 79 LEU A CA 1
ATOM 634 C C . LEU A 1 79 ? 3.612 -5.384 -16.760 1.00 95.62 79 LEU A C 1
ATOM 636 O O . LEU A 1 79 ? 2.923 -5.978 -17.587 1.00 95.62 79 LEU A O 1
ATOM 640 N N . ARG A 1 80 ? 4.795 -4.840 -17.071 1.00 94.81 80 ARG A N 1
ATOM 641 C CA . ARG A 1 80 ? 5.461 -4.974 -18.373 1.00 94.81 80 ARG A CA 1
ATOM 642 C C . ARG A 1 80 ? 6.634 -5.951 -18.339 1.00 94.81 80 ARG A C 1
ATOM 644 O O . ARG A 1 80 ? 7.234 -6.172 -19.387 1.00 94.81 80 ARG A O 1
ATOM 651 N N . ALA A 1 81 ? 6.974 -6.504 -17.177 1.00 96.06 81 ALA A N 1
ATOM 652 C CA . ALA A 1 81 ? 8.071 -7.449 -17.063 1.00 96.06 81 ALA A CA 1
ATOM 653 C C . ALA A 1 81 ? 7.728 -8.782 -17.741 1.00 96.06 81 ALA A C 1
ATOM 655 O O . ALA A 1 81 ? 6.614 -9.289 -17.611 1.00 96.06 81 ALA A O 1
ATOM 656 N N . ASP A 1 82 ? 8.722 -9.393 -18.390 1.00 98.19 82 ASP A N 1
ATOM 657 C CA . ASP A 1 82 ? 8.582 -10.698 -19.053 1.00 98.19 82 ASP A CA 1
ATOM 658 C C . ASP A 1 82 ? 8.210 -11.834 -18.078 1.00 98.19 82 ASP A C 1
ATOM 660 O O . ASP A 1 82 ? 7.764 -12.896 -18.502 1.00 98.19 82 ASP A O 1
ATOM 664 N N . ASN A 1 83 ? 8.406 -11.628 -16.770 1.00 97.88 83 ASN A N 1
ATOM 665 C CA . ASN A 1 83 ? 8.098 -12.586 -15.708 1.00 97.88 83 ASN A CA 1
ATOM 666 C C . ASN A 1 83 ? 6.873 -12.191 -14.859 1.00 97.88 83 ASN A C 1
ATOM 668 O O . ASN A 1 83 ? 6.760 -12.618 -13.704 1.00 97.88 83 ASN A O 1
ATOM 672 N N . ILE A 1 84 ? 5.957 -11.373 -15.387 1.00 97.38 84 ILE A N 1
ATOM 673 C CA . ILE A 1 84 ? 4.802 -10.867 -14.631 1.00 97.38 84 ILE A CA 1
ATOM 674 C C . ILE A 1 84 ? 3.949 -11.984 -14.008 1.00 97.38 84 ILE A C 1
ATOM 676 O O . ILE A 1 84 ? 3.531 -11.870 -12.854 1.00 97.38 84 ILE A O 1
ATOM 680 N N . GLU A 1 85 ? 3.726 -13.098 -14.703 1.00 98.25 85 GLU A N 1
ATOM 681 C CA . GLU A 1 85 ? 2.959 -14.229 -14.172 1.00 98.25 85 GLU A CA 1
ATOM 682 C C . GLU A 1 85 ? 3.612 -14.823 -12.919 1.00 98.25 85 GLU A C 1
ATOM 684 O O . GLU A 1 85 ? 2.919 -15.137 -11.948 1.00 98.25 85 GLU A O 1
ATOM 689 N N . GLU A 1 86 ? 4.943 -14.931 -12.906 1.00 98.38 86 GLU A N 1
ATOM 690 C CA . GLU A 1 86 ? 5.709 -15.404 -11.751 1.00 98.38 86 GLU A CA 1
ATOM 691 C C . GLU A 1 86 ? 5.572 -14.435 -10.571 1.00 98.38 86 GLU A C 1
ATOM 693 O O . GLU A 1 86 ? 5.311 -14.859 -9.440 1.00 98.38 86 GLU A O 1
ATOM 698 N N . ARG A 1 87 ? 5.686 -13.123 -10.826 1.00 97.75 87 ARG A N 1
ATOM 699 C CA . ARG A 1 87 ? 5.539 -12.101 -9.778 1.00 97.75 87 ARG A CA 1
ATOM 700 C C . ARG A 1 87 ? 4.124 -12.084 -9.197 1.00 97.75 87 ARG A C 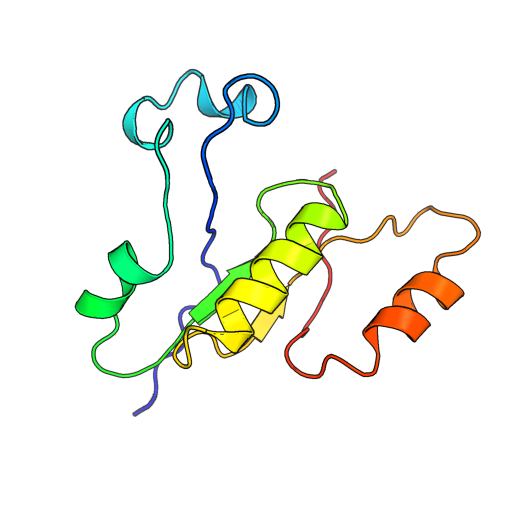1
ATOM 702 O O . ARG A 1 87 ? 3.954 -12.054 -7.977 1.00 97.75 87 ARG A O 1
ATOM 709 N N . LEU A 1 88 ? 3.090 -12.184 -10.031 1.00 97.88 88 LEU A N 1
ATOM 710 C CA . LEU A 1 88 ? 1.703 -12.276 -9.562 1.00 97.88 88 LEU A CA 1
ATOM 711 C C . LEU A 1 88 ? 1.444 -13.576 -8.785 1.00 97.88 88 LEU A C 1
ATOM 713 O O . LEU A 1 88 ? 0.749 -13.552 -7.764 1.00 97.88 88 LEU A O 1
ATOM 717 N N . ALA A 1 89 ? 2.032 -14.697 -9.214 1.00 98.31 89 ALA A N 1
ATOM 718 C CA . ALA A 1 89 ? 1.952 -15.965 -8.494 1.00 98.31 89 ALA A CA 1
ATOM 719 C C . ALA A 1 89 ? 2.606 -15.874 -7.106 1.00 98.31 89 ALA A C 1
ATOM 721 O O . ALA A 1 89 ? 1.996 -16.314 -6.125 1.00 98.31 89 ALA A O 1
ATOM 722 N N . TYR A 1 90 ? 3.777 -15.234 -7.002 1.00 98.06 90 TYR A N 1
ATOM 723 C CA . TYR A 1 90 ? 4.467 -14.974 -5.732 1.00 98.06 90 TYR A CA 1
ATOM 724 C C . TYR A 1 90 ? 3.563 -14.243 -4.721 1.00 98.06 90 TYR A C 1
ATOM 726 O O . TYR A 1 90 ? 3.482 -14.632 -3.554 1.00 98.06 90 TYR A O 1
ATOM 734 N N . TYR A 1 91 ? 2.805 -13.241 -5.173 1.00 98.19 91 TYR A N 1
ATOM 735 C CA . TYR A 1 91 ? 1.908 -12.458 -4.316 1.00 98.19 91 TYR A CA 1
ATOM 736 C C . TYR A 1 91 ? 0.507 -13.061 -4.112 1.00 98.19 91 TYR A C 1
ATOM 738 O O . TYR A 1 91 ? -0.236 -12.604 -3.242 1.00 98.19 91 TYR A O 1
ATOM 746 N N . SER A 1 92 ? 0.131 -14.116 -4.838 1.00 97.06 92 SER A N 1
ATOM 747 C CA . SER A 1 92 ? -1.224 -14.703 -4.806 1.00 97.06 92 SER A CA 1
ATOM 748 C C . SER A 1 92 ? -1.681 -15.222 -3.426 1.00 97.06 92 SER A C 1
ATOM 750 O O . SER A 1 92 ? -2.887 -15.302 -3.130 1.00 97.06 92 SER A O 1
ATOM 752 N N . GLY A 1 93 ? -0.722 -15.562 -2.558 1.00 97.19 93 GLY A N 1
ATOM 753 C CA . GLY A 1 93 ? -0.961 -15.950 -1.166 1.00 97.19 93 GLY A CA 1
ATOM 754 C C . GLY A 1 93 ? -1.347 -14.776 -0.259 1.00 97.19 93 GLY A C 1
ATOM 755 O O . GLY A 1 93 ? -2.044 -14.970 0.737 1.00 97.19 93 GLY A O 1
ATOM 756 N N . GLN A 1 94 ? -0.971 -13.549 -0.624 1.00 98.12 94 GLN A N 1
ATOM 757 C CA . GLN A 1 94 ? -1.203 -12.341 0.164 1.00 98.12 94 GLN A CA 1
ATOM 758 C C . GLN A 1 94 ? -2.618 -11.801 -0.065 1.00 98.12 94 GLN A C 1
ATOM 760 O O . GLN A 1 94 ? -2.838 -10.840 -0.798 1.00 98.12 94 GLN A O 1
ATOM 765 N N . LYS A 1 95 ? -3.616 -12.404 0.595 1.00 97.94 95 LYS A N 1
ATOM 766 C CA . LYS A 1 95 ? -5.042 -12.061 0.403 1.00 97.94 95 LYS A CA 1
ATOM 767 C C . LYS A 1 95 ? -5.406 -10.613 0.736 1.00 97.94 95 LYS A C 1
ATOM 769 O O . LYS A 1 95 ? -6.496 -10.176 0.367 1.00 97.94 95 LYS A O 1
ATOM 774 N N . ILE A 1 96 ? -4.545 -9.882 1.442 1.00 98.50 96 ILE A N 1
ATOM 775 C CA . ILE A 1 96 ? -4.728 -8.455 1.725 1.00 98.50 96 ILE A CA 1
ATOM 776 C C . ILE A 1 96 ? -4.526 -7.585 0.474 1.00 98.50 96 ILE A C 1
ATOM 778 O O . ILE A 1 96 ? -5.093 -6.498 0.403 1.00 98.50 96 ILE A O 1
ATOM 782 N N . ILE A 1 97 ? -3.802 -8.073 -0.539 1.00 98.62 97 ILE A N 1
ATOM 783 C CA . ILE A 1 97 ? -3.663 -7.404 -1.836 1.00 98.62 97 ILE A CA 1
ATOM 784 C C . ILE A 1 97 ? -4.988 -7.507 -2.588 1.00 98.62 97 ILE A C 1
ATOM 786 O O . ILE A 1 97 ? -5.509 -8.602 -2.808 1.00 98.62 97 ILE A O 1
ATOM 790 N N . LYS A 1 98 ? -5.553 -6.355 -2.956 1.00 98.31 98 LYS A N 1
ATOM 791 C CA . LYS A 1 98 ? -6.839 -6.231 -3.663 1.00 98.31 98 LYS A CA 1
ATOM 792 C C . LYS A 1 98 ? -6.698 -5.713 -5.090 1.00 98.31 98 LYS A C 1
ATOM 794 O O . LYS A 1 98 ? -7.679 -5.714 -5.825 1.00 98.31 98 LYS A O 1
ATOM 799 N N . GLY A 1 99 ? -5.499 -5.301 -5.488 1.00 97.88 99 GLY A N 1
ATOM 800 C CA . GLY A 1 99 ? -5.220 -4.852 -6.843 1.00 97.88 99 GLY A CA 1
ATOM 801 C C . GLY A 1 99 ? -3.793 -4.355 -7.011 1.00 97.88 99 GLY A C 1
ATOM 802 O O . GLY A 1 99 ? -2.995 -4.373 -6.073 1.00 97.88 99 GLY A O 1
ATOM 803 N N . TRP A 1 100 ? -3.521 -3.877 -8.219 1.00 97.88 100 TRP A N 1
ATOM 804 C CA . TRP A 1 100 ? -2.246 -3.310 -8.639 1.00 97.88 100 TRP A CA 1
ATOM 805 C C . TRP A 1 100 ? -2.499 -1.964 -9.308 1.00 97.88 100 TRP A C 1
ATOM 807 O O . TRP A 1 100 ? -3.519 -1.795 -9.982 1.00 97.88 100 TRP A O 1
ATOM 817 N N . ARG A 1 101 ? -1.587 -1.010 -9.134 1.00 96.62 101 ARG A N 1
ATOM 818 C CA . ARG A 1 101 ? -1.637 0.285 -9.821 1.00 96.62 101 ARG A CA 1
ATOM 819 C C . ARG A 1 101 ? -0.307 0.537 -10.509 1.00 96.62 101 ARG A C 1
ATOM 821 O O . ARG A 1 101 ? 0.731 0.375 -9.889 1.00 96.62 101 ARG A O 1
ATOM 828 N N . HIS A 1 102 ? -0.357 0.971 -11.761 1.00 91.38 102 HIS A N 1
ATOM 829 C CA . HIS A 1 102 ? 0.799 1.463 -12.505 1.00 91.38 102 HIS A CA 1
ATOM 830 C C . HIS A 1 102 ? 0.652 2.977 -12.693 1.00 91.38 102 HIS A C 1
ATOM 832 O O . HIS A 1 102 ? -0.470 3.452 -12.893 1.00 91.38 102 HIS A O 1
ATOM 838 N N . ILE A 1 103 ? 1.747 3.734 -12.603 1.00 83.94 103 ILE A N 1
ATOM 839 C CA . ILE A 1 103 ? 1.737 5.178 -12.866 1.00 83.94 103 ILE A CA 1
ATOM 840 C C . ILE A 1 103 ? 2.194 5.376 -14.316 1.00 83.94 103 ILE A C 1
ATOM 842 O O . ILE A 1 103 ? 3.254 4.884 -14.696 1.00 83.94 103 ILE A O 1
ATOM 846 N N . VAL A 1 104 ? 1.367 6.042 -15.127 1.00 74.81 104 VAL A N 1
ATOM 847 C CA . VAL A 1 104 ? 1.617 6.334 -16.553 1.00 74.81 104 VAL A CA 1
ATOM 848 C C . VAL A 1 104 ? 1.997 7.785 -16.783 1.00 74.81 104 VAL A C 1
ATOM 850 O O . VAL A 1 104 ? 1.468 8.649 -16.048 1.00 74.81 104 VAL A O 1
#

=== Feature glossary ===
Reading guide. The protein is described through the following features:

Foldseek 3Di. A 3Di character summarizes, for each residue, the relative orientation of the Cα frame of its nearest spatial neighbor. Because it encodes fold topology rather than chemistry, 3Di alignments detect remote structural similarity that sequence alignment misses.

Contact-map, Ramachandran, and PAE plots. Plot images: a contact map (which residues are close in 3D, as an N×N binary image), a Ramachandran scatter (backbone torsion angles, revealing secondary-structure composition at a glance), and — for AlphaFold structures — a PAE heatmap (pairwise prediction confidence).

Radius of gyration, Cα contacts, bounding box. Radius of gyration (Rg) is the root-mean-square distance of Cα atoms from their centroid — a single number for overall size and compactness. A globular domain of N residues has Rg ≈ 2.2·N^0.38 Å; an extended or disordered chain has a much larger Rg. The Cα contact count is the number of residue pairs whose Cα atoms are within 8 Å and are more than four positions apart in sequence — a standard proxy for tertiary packing density. The bounding box is the smallest axis-aligned box enclosing all Cα atoms.

Secondary structure (8-state, DSSP). Eight-state secondary structure (DSSP): H is the canonical α-helix, G the tighter 3₁₀-helix, I the wider π-helix; E/B are β-structure, T and S are turns and bends, and '-' is everything else. DSSP derives these from the pattern of main-chain N–H···O=C hydrogen bonds, not from the sequence.

B-factor. B-factor (Debye–Waller factor) reflects atomic displacement in the crystal lattice. It is an experimental observable (units Å²), not a prediction; low values mean the atom is pinned down, high values mean it moves or is heterogeneous across the crystal.

pLDDT. pLDDT is the predicted lDDT-Cα score: AlphaFold's confidence that the local environment of each residue (all inter-atomic distances within 15 Å) is correctly placed. It is a per-residue number between 0 and 100, with higher meaning more reliable.

Nearest PDB structures. Nearest PDB neighbors are the top structural matches found by Foldseek when searching this structure against the entire Protein Data Bank. Each hit reports a TM-score (0 to 1; >0.5 almost always implies the same fold) and an E-value. These are *structural* homologs — they may share no detectable sequence similarity.

Solvent-accessible surface area. Accessible surface area quantifies burial. A residue with SASA near zero is packed into the hydrophobic core; one with SASA >100 Å² sits on the surface. Computed here via the Shrake–Rupley numerical algorithm with a 1.4 Å probe.

Rendered structure images. Structure images are PyMOL renders from six orthogonal camera directions. Cartoon representation draws helices as coils and strands as arrows; sticks shows the backbone as bonds; surface shows the solvent-excluded envelope. Rainbow coloring maps sequence position to hue (blue→red, N→C); chain coloring assigns a distinct color per polypeptide.

Backbone torsions (φ/ψ). φ (phi) and ψ (psi) are the two rotatable backbone dihedrals per residue: φ is the C(i-1)–N–Cα–C torsion, ψ is the N–Cα–C–N(i+1) torsion, both in degrees on (−180°, 180°]. α-helical residues cluster near (−60°, −45°); β-strand residues near (−120°, +130°). A Ramachandran plot is simply a scatter of (φ, ψ) for every residue.

Predicted aligned error. Predicted Aligned Error (PAE) is an AlphaFold confidence matrix: entry (i, j) is the expected error in the position of residue j, in ångströms, when the prediction is superimposed on the true structure at residue i. Low PAE within a block of residues means that block is internally rigid and well-predicted; high PAE between two blocks means their relative placement is uncertain even if each block individually is confident.

mmCIF coordinates. Structure coordinates are given as an mmCIF _atom_site loop: one row per atom with element, residue name, chain id, sequence number, and x/y/z position in Å. Only the four main-chain atoms per residue are included here; side chains are omitted to keep the record compact.

InterPro / GO / CATH / organism. Database cross-references. InterPro integrates a dozen domain/family signature databases into unified entries with residue-range hits. GO terms attach function/process/location labels with evidence codes. CATH codes position the fold in a four-level structural taxonomy. Organism is the NCBI-taxonomy species name.

Secondary structure (3-state, P-SEA). SS3 is a coarse helix/strand/coil call (letters a/b/c) made by the P-SEA algorithm from inter-Cα distances and dihedrals. It is less detailed than DSSP but needs only Cα positions.

Sequence. Sequence gives the chain of amino acids in standard one-letter code (A=alanine, C=cysteine, …, Y=tyrosine), read N→C. It is the only feature that is directly encoded by the gene; all structural features are derived from the folded form of this sequence.